Protein AF-A0AAU4RVV6-F1 (afdb_monomer)

Nearest PDB structures (foldseek):
  6tqu-assembly2_B  TM=5.544E-01  e=2.190E+00  Homo sapiens
  8idm-assembly1_B  TM=4.840E-01  e=1.159E+00  Camelus dromedarius
  7rxc-assembly1_N  TM=4.680E-01  e=1.159E+00  Vicugna pacos
  6s0y-assembly1_A  TM=4.063E-01  e=1.511E+00  Lama glama
  7um3-assembly2_H  TM=4.524E-01  e=5.395E+00  Homo sapiens

Secondary structure (DSSP, 8-state):
---GGGSTTTTTEEEEEEEETTEEEEEEEEEEE-SSS-EEEEEEEE-TTSPPEE---EEE-TT-EEEEEEE--TTS---SEEEEEE-

Sequence (87 aa):
MAAPAQAAAQAGVDCDGWVHNNNPDHGIAGCKNNTDRTVTFRAEIVCGWAPDVSGQWVTLAPGQYSESSGVCAIYSSGVGSVGWTIQ

Foldseek 3Di:
DDDCQCVQVPAAKDKDKDADPVALQKIKIKIFRQDQAKKKKWKWWAQPPADIDIFDIDIDHHGDIDMTMDGTDPVTPGTPDIHMDID

Mean predicted aligned error: 7.07 Å

Structure (mmCIF, N/CA/C/O backbone):
data_AF-A0AAU4RVV6-F1
#
_entry.id   AF-A0AAU4RVV6-F1
#
loop_
_atom_site.group_PDB
_atom_site.id
_atom_site.type_symbol
_atom_site.label_atom_id
_atom_site.label_alt_id
_atom_site.label_comp_id
_atom_site.label_asym_id
_atom_site.label_entity_id
_atom_site.label_seq_id
_atom_site.pdbx_PDB_ins_code
_atom_site.Cartn_x
_atom_site.Cartn_y
_atom_site.Cartn_z
_atom_site.occupancy
_atom_site.B_iso_or_equiv
_atom_site.auth_seq_id
_atom_site.auth_comp_id
_atom_site.auth_asym_id
_atom_site.auth_atom_id
_atom_site.pdbx_PDB_model_num
ATOM 1 N N . MET A 1 1 ? -7.807 -17.762 -13.583 1.00 34.72 1 MET A N 1
ATOM 2 C CA . MET A 1 1 ? -7.375 -17.836 -12.170 1.00 34.72 1 MET A CA 1
ATOM 3 C C . MET A 1 1 ? -7.582 -16.444 -11.590 1.00 34.72 1 MET A C 1
ATOM 5 O O . MET A 1 1 ? -7.247 -15.489 -12.276 1.00 34.72 1 MET A O 1
ATOM 9 N N . ALA A 1 2 ? -8.286 -16.329 -10.461 1.00 32.84 2 ALA A N 1
ATOM 10 C CA . ALA A 1 2 ? -8.819 -15.068 -9.934 1.00 32.84 2 ALA A CA 1
ATOM 11 C C . ALA A 1 2 ? -7.711 -14.144 -9.397 1.00 32.84 2 ALA A C 1
ATOM 13 O O . ALA A 1 2 ? -6.799 -14.611 -8.720 1.00 32.84 2 ALA A O 1
ATOM 14 N N . ALA A 1 3 ? -7.799 -12.847 -9.702 1.00 36.94 3 ALA A N 1
ATOM 15 C CA . ALA A 1 3 ? -6.909 -11.825 -9.159 1.00 36.94 3 ALA A CA 1
ATOM 16 C C . ALA A 1 3 ? -7.206 -11.615 -7.657 1.00 36.94 3 ALA A C 1
ATOM 18 O O . ALA A 1 3 ? -8.374 -11.464 -7.298 1.00 36.94 3 ALA A O 1
ATOM 19 N N . PRO A 1 4 ? -6.197 -11.566 -6.767 1.00 41.94 4 PRO A N 1
ATOM 20 C CA . PRO A 1 4 ? -6.410 -11.496 -5.319 1.00 41.94 4 PRO A CA 1
ATOM 21 C C . PRO A 1 4 ? -6.843 -10.107 -4.814 1.00 41.94 4 PRO A C 1
ATOM 23 O O . PRO A 1 4 ? -6.951 -9.907 -3.610 1.00 41.94 4 PRO A O 1
ATOM 26 N N . ALA A 1 5 ? -7.166 -9.154 -5.695 1.00 47.25 5 ALA A N 1
ATOM 27 C CA . ALA A 1 5 ? -7.591 -7.803 -5.306 1.00 47.25 5 ALA A CA 1
ATOM 28 C C . ALA A 1 5 ? -8.882 -7.776 -4.455 1.00 47.25 5 ALA A C 1
ATOM 30 O O . ALA 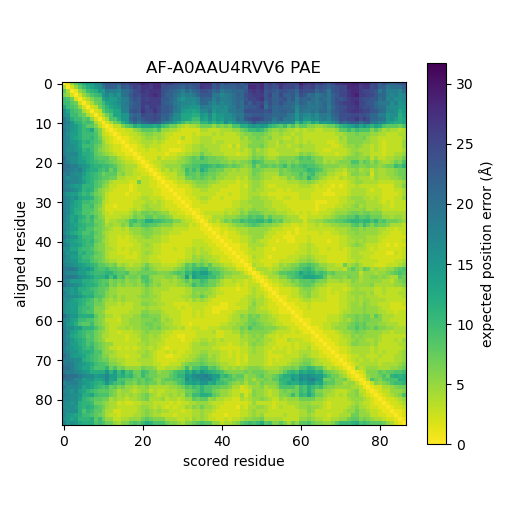A 1 5 ? -9.190 -6.778 -3.814 1.00 47.25 5 ALA A O 1
ATOM 31 N N . GLN A 1 6 ? -9.631 -8.882 -4.408 1.00 45.72 6 GLN A N 1
ATOM 32 C CA . GLN A 1 6 ? -10.856 -9.009 -3.613 1.00 45.72 6 GLN A CA 1
ATOM 33 C C . GLN A 1 6 ? -10.604 -9.479 -2.172 1.00 45.72 6 GLN A C 1
ATOM 35 O O . GLN A 1 6 ? -11.551 -9.593 -1.396 1.00 45.72 6 GLN A O 1
ATOM 40 N N . ALA A 1 7 ? -9.348 -9.738 -1.797 1.00 44.59 7 ALA A N 1
ATOM 41 C CA . ALA A 1 7 ? -9.022 -10.218 -0.466 1.00 44.59 7 ALA A CA 1
ATOM 42 C C . ALA A 1 7 ? -9.046 -9.112 0.618 1.00 44.59 7 ALA A C 1
ATOM 44 O O . ALA A 1 7 ? -9.463 -9.387 1.727 1.00 44.59 7 ALA A O 1
ATOM 45 N N . ALA A 1 8 ? -8.740 -7.829 0.367 1.00 46.59 8 ALA A N 1
ATOM 46 C CA . ALA A 1 8 ? -8.864 -6.856 1.486 1.00 46.59 8 ALA A CA 1
ATOM 47 C C . ALA A 1 8 ? -10.277 -6.436 1.836 1.00 46.59 8 ALA A C 1
ATOM 49 O O . ALA A 1 8 ? -10.518 -6.091 2.985 1.00 46.59 8 ALA A O 1
ATOM 50 N N . ALA A 1 9 ? -11.232 -6.534 0.911 1.00 48.72 9 ALA A N 1
ATOM 51 C CA . ALA A 1 9 ? -12.629 -6.358 1.296 1.00 48.72 9 ALA A CA 1
ATOM 52 C C . ALA A 1 9 ? -13.079 -7.432 2.317 1.00 48.72 9 ALA A C 1
ATOM 54 O O . ALA A 1 9 ? -14.180 -7.348 2.867 1.00 48.72 9 ALA A O 1
ATOM 55 N N . GLN A 1 10 ? -12.243 -8.448 2.587 1.00 53.59 10 GLN A N 1
ATOM 56 C CA . GLN A 1 10 ? -12.442 -9.420 3.651 1.00 53.59 10 GLN A CA 1
ATOM 57 C C . GLN A 1 10 ? -12.354 -8.706 5.008 1.00 53.59 10 GLN A C 1
ATOM 59 O O . GLN A 1 10 ? -11.286 -8.475 5.561 1.00 53.59 10 GLN A O 1
ATOM 64 N N . ALA A 1 11 ? -13.536 -8.415 5.553 1.00 58.25 11 ALA A N 1
ATOM 65 C CA . ALA A 1 11 ? -13.774 -7.964 6.919 1.00 58.25 11 ALA A CA 1
ATOM 66 C C . ALA A 1 11 ? -13.362 -6.516 7.226 1.00 58.25 11 ALA A C 1
ATOM 68 O O . ALA A 1 11 ? -12.621 -6.301 8.166 1.00 58.25 11 ALA A O 1
ATOM 69 N N . GLY A 1 12 ? -13.902 -5.526 6.504 1.00 71.94 12 GLY A N 1
ATOM 70 C CA . GLY A 1 12 ? -13.978 -4.132 6.981 1.00 71.94 12 GLY A CA 1
ATOM 71 C C . GLY A 1 12 ? -12.674 -3.330 6.957 1.00 71.94 12 GLY A C 1
ATOM 72 O O . GLY A 1 12 ? -12.580 -2.305 7.629 1.00 71.94 12 GLY A O 1
ATOM 73 N N . VAL A 1 13 ? -11.676 -3.776 6.197 1.00 82.81 13 VAL A N 1
ATOM 74 C CA . VAL A 1 13 ? -10.496 -2.970 5.876 1.00 82.81 13 VAL A CA 1
ATOM 75 C C . VAL A 1 13 ? -10.622 -2.497 4.433 1.00 82.81 13 VAL A C 1
ATOM 77 O O . VAL A 1 13 ? -10.676 -3.300 3.508 1.00 82.81 13 VAL A O 1
ATOM 80 N N . ASP A 1 14 ? -10.697 -1.189 4.233 1.00 87.62 14 ASP A N 1
ATOM 81 C CA . ASP A 1 14 ? -10.767 -0.600 2.899 1.00 87.62 14 ASP A CA 1
ATOM 82 C C . ASP A 1 14 ? -9.347 -0.368 2.399 1.00 87.62 14 ASP A C 1
ATOM 84 O O . ASP A 1 14 ? -8.640 0.472 2.947 1.00 87.62 14 ASP A O 1
ATOM 88 N N . CYS A 1 15 ? -8.921 -1.131 1.396 1.00 86.38 15 CYS A N 1
ATOM 89 C CA . CYS A 1 15 ? -7.599 -0.989 0.798 1.00 86.38 15 CYS A CA 1
ATOM 90 C C . CYS A 1 15 ? -7.684 -0.558 -0.658 1.00 86.38 15 CYS A C 1
ATOM 92 O O . CYS A 1 15 ? -8.513 -1.057 -1.424 1.00 86.38 15 CYS A O 1
ATOM 94 N N . ASP A 1 16 ? -6.768 0.315 -1.038 1.00 89.00 16 ASP A N 1
ATOM 95 C CA . ASP A 1 16 ? -6.576 0.798 -2.386 1.00 89.00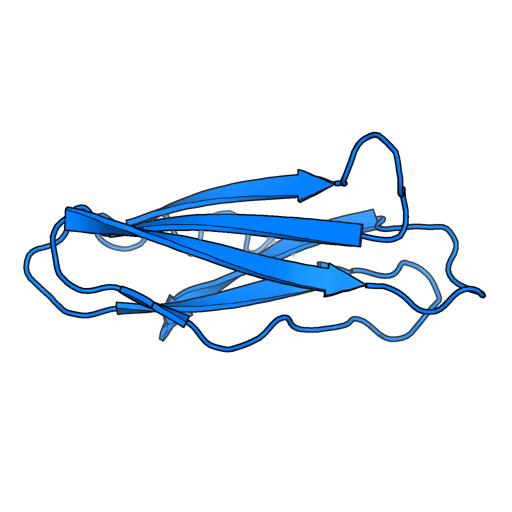 16 ASP A CA 1
ATOM 96 C C . ASP A 1 16 ? -5.092 0.760 -2.760 1.00 89.00 16 ASP A C 1
ATOM 98 O O . ASP A 1 16 ? -4.201 0.957 -1.941 1.00 89.00 16 ASP A O 1
ATOM 102 N N . GLY A 1 17 ? -4.821 0.422 -4.017 1.00 87.94 17 GLY A N 1
ATOM 103 C CA . GLY A 1 17 ? -3.474 0.255 -4.543 1.00 87.94 17 GLY A CA 1
ATOM 104 C C . GLY A 1 17 ? -3.309 1.118 -5.775 1.00 87.94 17 GLY A C 1
ATOM 105 O O . GLY A 1 17 ? -4.126 1.054 -6.695 1.00 87.94 17 GLY A O 1
ATOM 106 N N . TRP A 1 18 ? -2.254 1.921 -5.806 1.00 88.69 18 TRP A N 1
ATOM 107 C CA . TRP A 1 18 ? -1.957 2.813 -6.914 1.00 88.69 18 TRP A CA 1
ATOM 108 C C . TRP A 1 18 ? -0.457 2.885 -7.186 1.00 88.69 18 TRP A C 1
ATOM 110 O O . TRP A 1 18 ? 0.389 2.619 -6.333 1.00 88.69 18 TRP A O 1
ATOM 120 N N . VAL A 1 19 ? -0.120 3.247 -8.420 1.00 88.31 19 VAL A N 1
ATOM 121 C CA . VAL A 1 19 ? 1.261 3.497 -8.835 1.00 88.31 19 VAL A CA 1
ATOM 122 C C . VAL A 1 19 ? 1.562 4.978 -8.652 1.00 88.31 19 VAL A C 1
ATOM 124 O O . VAL A 1 19 ? 0.727 5.838 -8.938 1.00 88.31 19 VAL A O 1
ATOM 127 N N . HIS A 1 20 ? 2.757 5.293 -8.165 1.00 85.94 20 HIS A N 1
ATOM 128 C CA . HIS A 1 20 ? 3.186 6.666 -7.975 1.00 85.94 20 HIS A CA 1
ATOM 129 C C . HIS A 1 20 ? 3.266 7.384 -9.328 1.00 85.94 20 HIS A C 1
ATOM 131 O O . HIS A 1 20 ? 4.028 6.997 -10.212 1.00 85.94 20 HIS A O 1
ATOM 137 N N . ASN A 1 21 ? 2.524 8.482 -9.481 1.00 81.12 21 ASN A N 1
ATOM 138 C CA . ASN A 1 21 ? 2.409 9.184 -10.763 1.00 81.12 21 ASN A CA 1
ATOM 139 C C . ASN A 1 21 ? 3.760 9.665 -11.330 1.00 81.12 21 ASN A C 1
ATOM 141 O O . ASN A 1 21 ? 3.943 9.717 -12.540 1.00 81.12 21 ASN A O 1
ATOM 145 N N . ASN A 1 22 ? 4.713 10.017 -10.461 1.00 83.31 22 ASN A N 1
ATOM 146 C CA . ASN A 1 22 ? 6.042 10.474 -10.880 1.00 83.31 22 ASN A CA 1
ATOM 147 C C . ASN A 1 22 ? 7.069 9.334 -11.019 1.00 83.31 22 ASN A C 1
ATOM 149 O O . ASN A 1 22 ? 8.134 9.533 -11.594 1.00 83.31 22 ASN A O 1
ATOM 153 N N . ASN A 1 23 ? 6.773 8.155 -10.463 1.00 82.62 23 ASN A N 1
ATOM 154 C CA . ASN A 1 23 ? 7.693 7.022 -10.411 1.00 82.62 23 ASN A CA 1
ATOM 155 C C . ASN A 1 23 ? 6.919 5.750 -10.766 1.00 82.62 23 ASN A C 1
ATOM 157 O O . ASN A 1 23 ? 6.349 5.131 -9.867 1.00 82.62 23 ASN A O 1
ATOM 161 N N . PRO A 1 24 ? 6.910 5.340 -12.046 1.00 82.19 24 PRO A N 1
ATOM 162 C CA . PRO A 1 24 ? 6.165 4.160 -12.475 1.00 82.19 24 PRO A CA 1
ATOM 163 C C . PRO A 1 24 ? 6.664 2.871 -11.809 1.00 82.19 24 PRO A C 1
ATOM 165 O O . PRO A 1 24 ? 5.951 1.879 -11.818 1.00 82.19 24 PRO A O 1
ATOM 168 N N . ASP A 1 25 ? 7.855 2.884 -11.206 1.00 86.56 25 ASP A N 1
ATOM 169 C CA . ASP A 1 25 ? 8.436 1.773 -10.445 1.00 86.56 25 ASP A CA 1
ATOM 170 C C . ASP A 1 25 ? 7.991 1.722 -8.977 1.00 86.56 25 ASP A C 1
ATOM 172 O O . ASP A 1 25 ? 8.320 0.775 -8.270 1.00 86.56 25 ASP A O 1
ATOM 176 N N . HIS A 1 26 ? 7.269 2.728 -8.484 1.00 88.56 26 HIS A N 1
ATOM 177 C CA . HIS A 1 26 ? 6.872 2.817 -7.083 1.00 88.56 26 HIS A CA 1
ATOM 178 C C . HIS A 1 26 ? 5.385 2.489 -6.941 1.00 88.56 26 HIS A C 1
ATOM 180 O O . HIS A 1 26 ? 4.523 3.248 -7.381 1.00 88.56 26 HIS A O 1
ATOM 186 N N . GLY A 1 27 ? 5.090 1.347 -6.324 1.00 90.31 27 GLY A N 1
ATOM 187 C CA . GLY A 1 27 ? 3.735 0.936 -5.975 1.00 90.31 27 GLY A CA 1
ATOM 188 C C . GLY A 1 27 ? 3.410 1.301 -4.531 1.00 90.31 27 GLY A C 1
ATOM 189 O O . GLY A 1 27 ? 4.256 1.161 -3.645 1.00 90.31 27 GLY A O 1
ATOM 190 N N . ILE A 1 28 ? 2.191 1.771 -4.290 1.00 88.81 28 ILE A N 1
ATOM 191 C CA . ILE A 1 28 ? 1.706 2.163 -2.968 1.00 88.81 28 ILE A CA 1
ATOM 192 C C . ILE A 1 28 ? 0.360 1.483 -2.738 1.00 88.81 28 ILE A C 1
ATOM 194 O O . ILE A 1 28 ? -0.516 1.539 -3.597 1.00 88.81 28 ILE A O 1
ATOM 198 N N . ALA A 1 29 ? 0.208 0.828 -1.592 1.00 91.31 29 ALA A N 1
ATOM 199 C CA . ALA A 1 29 ? -1.062 0.319 -1.105 1.00 91.31 29 ALA A CA 1
ATOM 200 C C . ALA A 1 29 ? -1.438 1.059 0.182 1.00 91.31 29 ALA A C 1
ATOM 202 O O . ALA A 1 29 ? -0.739 0.960 1.194 1.00 91.31 29 ALA A O 1
ATOM 203 N N . GLY A 1 30 ? -2.5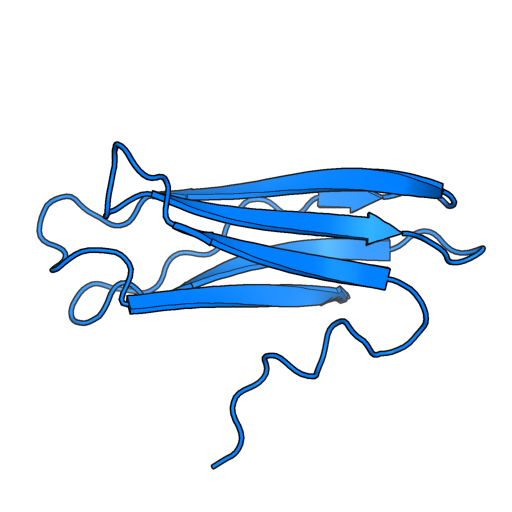36 1.798 0.139 1.00 91.06 30 GLY A N 1
ATOM 204 C CA . GLY A 1 30 ? -3.183 2.393 1.297 1.00 91.06 30 GLY A CA 1
ATOM 205 C C . GLY A 1 30 ? -4.232 1.441 1.837 1.00 91.06 30 GLY A C 1
ATOM 206 O O . GLY A 1 30 ? -4.979 0.836 1.078 1.00 91.06 30 GLY A O 1
ATOM 207 N N . CYS A 1 31 ? -4.286 1.280 3.153 1.00 90.62 31 CYS A N 1
ATOM 208 C CA . CYS A 1 31 ? -5.353 0.534 3.801 1.00 90.62 31 CYS A CA 1
ATOM 209 C C . CYS A 1 31 ? -5.907 1.333 4.972 1.00 90.62 31 CYS A C 1
ATOM 211 O O . CYS A 1 31 ? -5.171 1.928 5.759 1.00 90.62 31 CYS A O 1
ATOM 213 N N . LYS A 1 32 ? -7.226 1.305 5.121 1.00 90.19 32 LYS A N 1
ATOM 214 C CA . LYS A 1 32 ? -7.958 1.856 6.251 1.00 90.19 32 LYS A CA 1
ATOM 215 C C . LYS A 1 32 ? -8.618 0.735 7.021 1.00 90.19 32 LYS A C 1
ATOM 217 O O . LYS A 1 32 ? -9.489 0.045 6.504 1.00 90.19 32 LYS A O 1
ATOM 222 N N . ASN A 1 33 ? -8.254 0.591 8.284 1.00 90.12 33 ASN A N 1
ATOM 223 C CA . ASN A 1 33 ? -8.891 -0.371 9.157 1.00 90.12 33 ASN A CA 1
ATOM 224 C C . ASN A 1 33 ? -10.191 0.215 9.724 1.00 90.12 33 ASN A C 1
ATOM 226 O O . ASN A 1 33 ? -10.154 0.976 10.685 1.00 90.12 33 ASN A O 1
ATOM 230 N N . ASN A 1 34 ? -11.339 -0.140 9.146 1.00 87.75 34 ASN A N 1
ATOM 231 C CA . ASN A 1 34 ? -12.661 0.238 9.660 1.00 87.75 34 ASN A CA 1
ATOM 232 C C . ASN A 1 34 ? -13.266 -0.851 10.567 1.00 87.75 34 ASN A C 1
ATOM 234 O O . ASN A 1 34 ? -14.474 -0.876 10.790 1.00 87.75 34 ASN A O 1
ATOM 238 N N .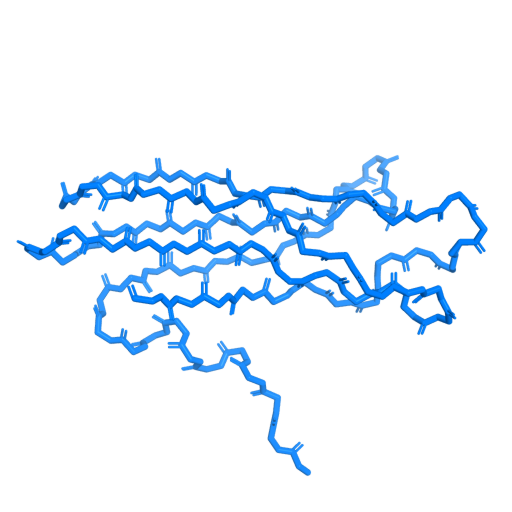 THR A 1 35 ? -12.432 -1.748 11.098 1.00 82.50 35 THR A N 1
ATOM 239 C CA . THR A 1 35 ? -12.836 -2.818 12.017 1.00 82.50 35 THR A CA 1
ATOM 240 C C . THR A 1 35 ? -12.514 -2.477 13.464 1.00 82.50 35 THR A C 1
ATOM 242 O O . THR A 1 35 ? -11.699 -1.601 13.738 1.00 82.50 35 THR A O 1
ATOM 245 N N . ASP A 1 36 ? -13.075 -3.249 14.394 1.00 87.25 36 ASP A N 1
ATOM 246 C CA . ASP A 1 36 ? -12.785 -3.171 15.831 1.00 87.25 36 ASP A CA 1
ATOM 247 C C . ASP A 1 36 ? -11.561 -4.001 16.269 1.00 87.25 36 ASP A C 1
ATOM 249 O O . ASP A 1 36 ? -11.298 -4.150 17.463 1.00 87.25 36 ASP A O 1
ATOM 253 N N . ARG A 1 37 ? -10.797 -4.568 15.324 1.00 84.75 37 ARG A N 1
ATOM 254 C CA . ARG A 1 37 ? -9.606 -5.390 15.599 1.00 84.75 37 ARG A CA 1
ATOM 255 C C . ARG A 1 37 ? -8.359 -4.785 14.978 1.00 84.75 37 ARG A C 1
ATOM 257 O O . ARG A 1 37 ? -8.420 -4.112 13.960 1.00 84.75 37 ARG A O 1
ATOM 264 N N . THR A 1 38 ? -7.203 -5.061 15.568 1.00 88.19 38 THR A N 1
ATOM 265 C CA . THR A 1 38 ? -5.918 -4.736 14.944 1.00 88.19 38 THR A CA 1
ATOM 266 C C . THR A 1 38 ? -5.699 -5.636 13.730 1.00 88.19 38 THR A C 1
ATOM 268 O O . THR A 1 38 ? -5.911 -6.848 13.814 1.00 88.19 38 THR A O 1
ATOM 271 N N . VAL A 1 39 ? -5.284 -5.041 12.614 1.00 87.44 39 VAL A N 1
ATOM 272 C CA . VAL A 1 39 ? -5.030 -5.739 11.350 1.00 87.44 39 VAL A CA 1
ATOM 273 C C . VAL A 1 39 ? -3.635 -5.396 10.861 1.00 87.44 39 VAL A C 1
ATOM 275 O O . VAL A 1 39 ? -3.200 -4.252 10.989 1.00 87.44 39 VAL A O 1
ATOM 278 N N . THR A 1 40 ? -2.932 -6.370 10.295 1.00 89.56 40 THR A N 1
ATOM 279 C CA . THR A 1 40 ? -1.610 -6.151 9.714 1.00 89.56 40 THR A CA 1
ATOM 280 C C . THR A 1 40 ? -1.681 -6.406 8.215 1.00 89.56 40 THR A C 1
ATOM 282 O O . THR A 1 40 ? -2.181 -7.437 7.778 1.00 89.56 40 THR A O 1
ATOM 285 N N . PHE A 1 41 ? -1.202 -5.459 7.414 1.00 89.88 41 PHE A N 1
ATOM 286 C CA . PHE A 1 41 ? -1.192 -5.566 5.956 1.00 89.88 41 PHE A CA 1
ATOM 287 C C . PHE A 1 41 ? 0.168 -5.188 5.381 1.00 89.88 41 PHE A C 1
ATOM 289 O O . PHE A 1 41 ? 0.986 -4.553 6.046 1.00 89.88 41 PHE A O 1
ATOM 296 N N . ARG A 1 42 ? 0.407 -5.560 4.128 1.00 90.56 42 ARG A N 1
ATOM 297 C CA . ARG A 1 42 ? 1.542 -5.079 3.337 1.00 90.56 42 ARG A CA 1
ATOM 298 C C . ARG A 1 42 ? 1.154 -4.919 1.875 1.00 90.56 42 ARG A C 1
ATOM 300 O O . ARG A 1 42 ? 0.267 -5.628 1.401 1.00 90.56 42 ARG A O 1
ATOM 307 N N . ALA A 1 43 ? 1.855 -4.045 1.162 1.00 90.81 43 ALA A N 1
ATOM 308 C CA . ALA A 1 43 ? 1.744 -3.941 -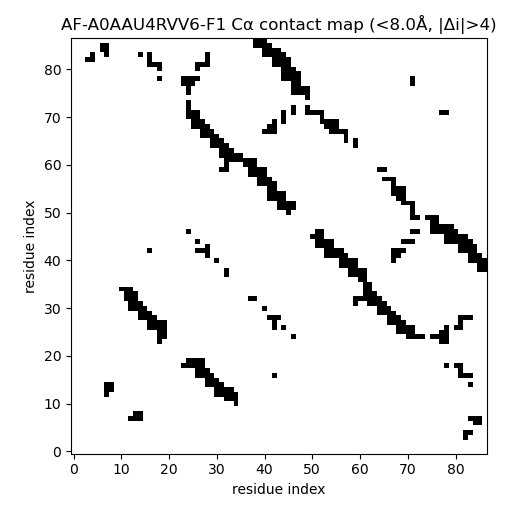0.288 1.00 90.81 43 ALA A CA 1
ATOM 309 C C . ALA A 1 43 ? 2.410 -5.140 -0.978 1.00 90.81 43 ALA A C 1
ATOM 311 O O . ALA A 1 43 ? 3.468 -5.597 -0.549 1.00 90.81 43 ALA A O 1
ATOM 312 N N . GLU A 1 44 ? 1.816 -5.612 -2.067 1.00 89.38 44 GLU A N 1
ATOM 313 C CA . GLU A 1 44 ? 2.378 -6.613 -2.978 1.00 89.38 44 GLU A CA 1
ATOM 314 C C . GLU A 1 44 ? 2.463 -5.974 -4.359 1.00 89.38 44 GLU A C 1
ATOM 316 O O . GLU A 1 44 ? 1.445 -5.626 -4.955 1.00 89.38 44 GLU A O 1
ATOM 321 N N . ILE A 1 45 ? 3.668 -5.762 -4.863 1.00 89.50 45 ILE A N 1
ATOM 322 C CA . ILE A 1 45 ? 3.891 -4.943 -6.049 1.00 89.50 45 ILE A CA 1
ATOM 323 C C . ILE A 1 45 ? 4.490 -5.831 -7.122 1.00 89.50 45 ILE A C 1
ATOM 325 O O . ILE A 1 45 ? 5.589 -6.367 -6.973 1.00 89.50 45 ILE A O 1
ATOM 329 N N . VAL A 1 46 ? 3.740 -5.971 -8.211 1.00 89.00 46 VAL A N 1
ATOM 330 C CA . VAL A 1 46 ? 4.116 -6.815 -9.338 1.00 89.00 46 VAL A CA 1
ATOM 331 C C . VAL A 1 46 ? 5.011 -6.017 -10.270 1.00 89.00 46 VAL A C 1
ATOM 333 O O . VAL A 1 46 ? 4.560 -5.055 -10.897 1.00 89.00 46 VAL A O 1
ATOM 336 N N . CYS A 1 47 ? 6.271 -6.428 -10.388 1.00 87.62 47 CYS A N 1
ATOM 337 C CA . CYS A 1 47 ? 7.295 -5.715 -11.158 1.00 87.62 47 CYS A CA 1
ATOM 338 C C . CYS A 1 47 ? 7.458 -6.271 -12.584 1.00 87.62 47 CYS A C 1
ATOM 340 O O . CYS A 1 47 ? 8.528 -6.199 -13.189 1.00 87.62 47 CYS A O 1
ATOM 342 N N . GLY A 1 48 ? 6.384 -6.836 -13.143 1.00 80.00 48 GLY A N 1
ATOM 343 C CA . GLY A 1 48 ? 6.343 -7.347 -14.511 1.00 80.00 48 GLY A CA 1
ATOM 344 C C . GLY A 1 48 ? 7.345 -8.478 -14.740 1.00 80.00 48 GLY A C 1
ATOM 345 O O . GLY A 1 48 ? 7.067 -9.629 -14.420 1.00 80.00 48 GLY A O 1
ATOM 346 N N . TRP A 1 49 ? 8.490 -8.150 -15.345 1.00 78.50 49 TRP A N 1
ATOM 347 C CA . TRP A 1 49 ? 9.574 -9.104 -15.608 1.00 78.50 49 TRP A CA 1
ATOM 348 C C . TRP A 1 49 ? 10.617 -9.177 -14.486 1.00 78.50 49 TRP A C 1
ATOM 350 O O . TRP A 1 49 ? 11.380 -10.141 -14.413 1.00 78.50 49 TRP A O 1
ATOM 360 N N . ALA A 1 50 ? 10.678 -8.150 -13.639 1.00 82.81 50 ALA A N 1
ATOM 361 C CA . ALA A 1 50 ? 11.531 -8.116 -12.465 1.00 82.81 50 ALA A CA 1
ATOM 362 C C . ALA A 1 50 ? 10.871 -8.888 -11.306 1.00 82.81 50 ALA A C 1
ATOM 364 O O . ALA A 1 50 ? 9.652 -9.064 -11.308 1.00 82.81 50 ALA A O 1
ATOM 365 N N . PRO A 1 51 ? 11.654 -9.351 -10.312 1.00 81.62 51 PRO A N 1
ATOM 366 C CA . PRO A 1 51 ? 11.092 -9.994 -9.131 1.00 81.62 51 PRO A CA 1
ATOM 367 C C . PRO A 1 51 ? 10.107 -9.059 -8.425 1.00 81.62 51 PRO A C 1
ATOM 369 O O . PRO A 1 51 ? 10.416 -7.887 -8.195 1.00 81.62 51 PRO A O 1
ATOM 372 N N . ASP A 1 52 ? 8.939 -9.599 -8.084 1.00 85.38 52 ASP A N 1
ATOM 373 C CA . ASP A 1 52 ? 7.910 -8.887 -7.334 1.00 85.38 52 ASP A CA 1
ATOM 374 C C . ASP A 1 52 ? 8.456 -8.443 -5.977 1.00 85.38 52 ASP A C 1
ATOM 376 O O . ASP A 1 52 ? 9.231 -9.154 -5.326 1.00 85.38 52 ASP A O 1
ATOM 380 N N . V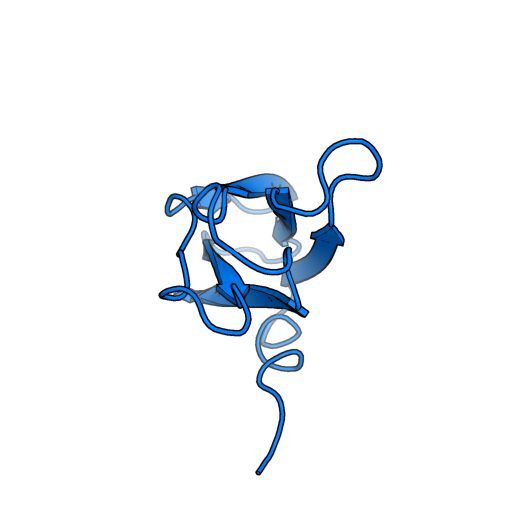AL A 1 53 ? 8.048 -7.255 -5.545 1.00 87.81 53 VAL A N 1
ATOM 381 C CA . VAL A 1 53 ? 8.486 -6.686 -4.273 1.00 87.81 53 VAL A CA 1
ATOM 382 C C . VAL A 1 53 ? 7.296 -6.540 -3.346 1.00 87.81 53 VAL A C 1
ATOM 384 O O . VAL A 1 53 ? 6.235 -6.054 -3.726 1.00 87.81 53 VAL A O 1
ATOM 387 N N . SER A 1 54 ? 7.481 -6.939 -2.096 1.00 89.12 54 SER A N 1
ATOM 388 C CA . SER A 1 54 ? 6.503 -6.691 -1.047 1.00 89.12 54 SER A CA 1
ATOM 389 C C . SER A 1 54 ? 6.939 -5.487 -0.218 1.00 89.12 54 SER A C 1
ATOM 391 O O . SER A 1 54 ? 8.108 -5.388 0.166 1.00 89.12 54 SER A O 1
ATOM 393 N N . GLY A 1 55 ? 6.000 -4.598 0.089 1.00 88.31 55 GLY A N 1
ATOM 394 C CA . GLY A 1 55 ? 6.209 -3.494 1.016 1.00 88.31 55 GLY A CA 1
ATOM 395 C C . GLY A 1 55 ? 6.444 -3.968 2.453 1.00 88.31 55 GLY A C 1
ATOM 396 O O . GLY A 1 55 ? 6.437 -5.162 2.772 1.00 88.31 55 GLY A O 1
ATOM 397 N N . GLN A 1 56 ? 6.647 -3.006 3.348 1.00 90.50 56 GLN A N 1
ATOM 398 C CA . GLN A 1 56 ? 6.757 -3.275 4.782 1.00 90.50 56 GLN A CA 1
ATOM 399 C C . GLN A 1 56 ? 5.412 -3.773 5.332 1.00 90.50 56 GLN A C 1
ATOM 401 O O . GLN A 1 56 ? 4.349 -3.333 4.885 1.00 90.50 56 GLN A O 1
ATOM 406 N N . TRP A 1 57 ? 5.456 -4.653 6.333 1.00 90.44 57 TRP A N 1
ATOM 407 C CA . TRP A 1 57 ? 4.272 -4.973 7.124 1.00 90.44 57 TRP A CA 1
ATOM 408 C C . TRP A 1 57 ? 3.913 -3.790 8.014 1.00 90.44 57 TRP A C 1
ATOM 410 O O . TRP A 1 57 ? 4.742 -3.295 8.777 1.00 90.44 57 TRP A O 1
ATOM 420 N N . VAL A 1 58 ? 2.663 -3.365 7.924 1.00 90.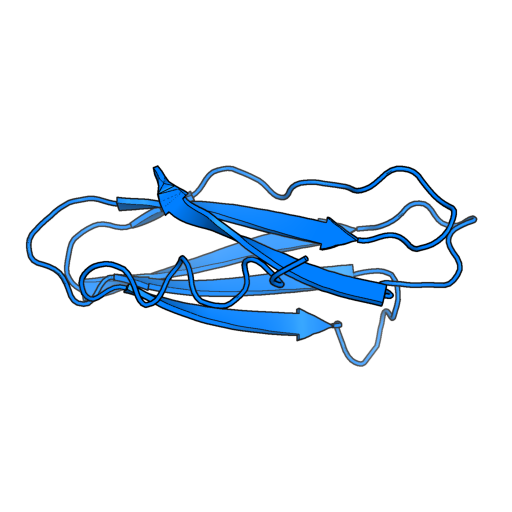81 58 VAL A N 1
ATOM 421 C CA . VAL A 1 58 ? 2.119 -2.228 8.646 1.00 90.81 58 VAL A CA 1
ATOM 422 C C . VAL A 1 58 ? 0.926 -2.700 9.456 1.00 90.81 58 VAL A C 1
ATOM 424 O O . VAL A 1 58 ? 0.025 -3.362 8.947 1.00 90.81 58 VAL A O 1
ATOM 427 N N . THR A 1 59 ? 0.927 -2.360 10.738 1.00 91.44 59 THR A N 1
ATOM 428 C CA . THR A 1 59 ? -0.143 -2.722 11.665 1.00 91.44 59 THR A CA 1
ATOM 429 C C . THR A 1 59 ? -1.056 -1.524 11.879 1.00 91.44 59 THR A C 1
ATOM 431 O O . THR A 1 59 ? -0.605 -0.479 12.341 1.00 91.44 59 THR A O 1
ATOM 434 N N . LEU A 1 60 ? -2.345 -1.684 11.587 1.00 89.62 60 LEU A N 1
ATOM 435 C CA . LEU A 1 60 ? -3.371 -0.678 11.834 1.00 89.62 60 LEU A CA 1
ATOM 436 C C . LEU A 1 60 ? -4.207 -1.068 13.035 1.00 89.62 60 LEU A C 1
ATOM 438 O O . LEU A 1 60 ? -4.825 -2.135 13.071 1.00 89.62 60 LEU A O 1
ATOM 442 N N . ALA A 1 61 ? -4.296 -0.147 13.983 1.00 89.69 61 ALA A N 1
ATOM 443 C CA . ALA A 1 61 ? -5.314 -0.209 15.015 1.00 89.69 61 ALA A CA 1
ATOM 444 C C . ALA A 1 61 ? -6.711 0.112 14.428 1.00 89.69 61 ALA A C 1
ATOM 446 O O . ALA A 1 61 ? -6.803 0.669 13.329 1.00 89.69 61 ALA A O 1
ATOM 447 N N . PRO A 1 62 ? -7.795 -0.216 15.146 1.00 89.06 62 PRO A N 1
ATOM 448 C CA . PRO A 1 62 ? -9.160 0.158 14.776 1.00 89.06 62 PRO A CA 1
ATOM 449 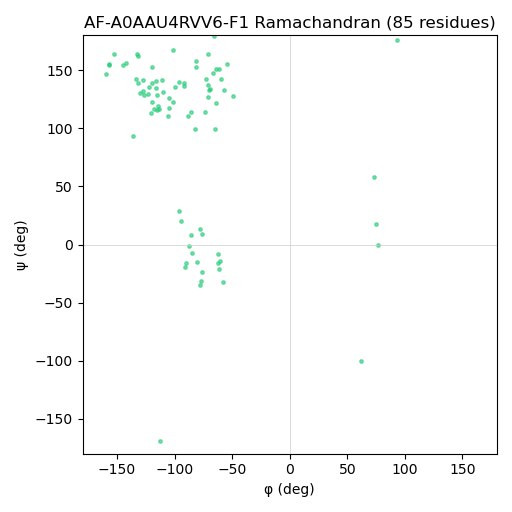C C . PRO A 1 62 ? -9.290 1.647 14.431 1.00 89.06 62 PRO A C 1
ATOM 451 O O . PRO A 1 62 ? -8.867 2.507 15.204 1.00 89.06 62 PRO A O 1
ATOM 454 N N . GLY A 1 63 ? -9.852 1.960 13.264 1.00 89.69 63 GLY A N 1
ATOM 455 C CA . GLY A 1 63 ? -10.033 3.326 12.764 1.00 89.69 63 GLY A CA 1
ATOM 456 C C . GLY A 1 63 ? -8.771 3.999 12.211 1.00 89.69 63 GLY A C 1
ATOM 457 O O . GLY A 1 63 ? -8.852 5.146 11.769 1.00 89.69 63 GLY A O 1
ATOM 458 N N . GLN A 1 64 ? -7.615 3.329 12.224 1.00 91.81 64 GLN A N 1
ATOM 459 C CA . GLN A 1 64 ? -6.379 3.872 11.660 1.00 91.81 64 GLN A CA 1
ATOM 460 C C . GLN A 1 64 ? -6.319 3.679 10.145 1.00 91.81 64 GLN A C 1
ATOM 462 O O . GLN A 1 64 ? -6.866 2.727 9.588 1.00 91.81 64 GLN A O 1
ATOM 467 N N . TYR A 1 65 ? -5.593 4.581 9.496 1.00 91.50 65 TYR A N 1
ATOM 468 C CA . TYR A 1 65 ? -5.193 4.479 8.100 1.00 91.50 65 TYR A CA 1
ATOM 469 C C . TYR A 1 65 ? -3.674 4.471 8.032 1.00 91.50 65 TYR A C 1
ATOM 471 O O . TYR A 1 65 ? -3.010 5.211 8.760 1.00 91.50 65 TYR A O 1
ATOM 479 N N . SER A 1 66 ? -3.123 3.623 7.176 1.00 92.31 66 SER A N 1
ATOM 480 C CA . SER A 1 66 ? -1.693 3.596 6.936 1.00 92.31 66 SER A CA 1
ATOM 481 C C . SER A 1 66 ? -1.396 3.082 5.540 1.00 92.31 66 SER A C 1
ATOM 483 O O . SER A 1 66 ? -2.252 2.494 4.881 1.00 92.31 66 SER A O 1
ATOM 485 N N . GLU A 1 67 ? -0.171 3.318 5.092 1.00 91.56 67 GLU A N 1
ATOM 486 C CA . GLU A 1 67 ? 0.250 3.079 3.719 1.00 91.56 67 GLU A CA 1
ATOM 487 C C . GLU A 1 67 ? 1.510 2.223 3.729 1.00 91.56 67 GLU A C 1
ATOM 489 O O . GLU A 1 67 ? 2.464 2.485 4.462 1.00 91.56 67 GLU A O 1
ATOM 494 N N . SER A 1 68 ? 1.499 1.178 2.912 1.00 91.12 68 SER A N 1
ATOM 495 C CA . SER A 1 68 ? 2.657 0.342 2.638 1.00 91.12 68 SER A CA 1
ATOM 496 C C . SER A 1 68 ? 3.078 0.602 1.200 1.00 91.12 68 SER A C 1
ATOM 498 O O . SER A 1 68 ? 2.250 0.600 0.293 1.00 91.12 68 SER A O 1
ATOM 500 N N . SER A 1 69 ? 4.361 0.847 0.971 1.00 90.69 69 SER A N 1
ATOM 501 C CA . SER A 1 69 ? 4.882 1.076 -0.371 1.00 90.69 69 SER A CA 1
ATOM 502 C C . SER A 1 69 ? 6.130 0.252 -0.639 1.00 90.69 69 SER A C 1
ATOM 504 O O . SER A 1 69 ? 6.775 -0.270 0.277 1.00 90.69 69 SER A O 1
ATOM 506 N N . GLY A 1 70 ? 6.456 0.109 -1.917 1.00 89.25 70 GLY A N 1
ATOM 507 C CA . GLY A 1 70 ? 7.638 -0.603 -2.373 1.00 89.25 70 GLY A CA 1
ATOM 508 C C . GLY A 1 70 ? 8.053 -0.154 -3.765 1.00 89.25 70 GLY A C 1
ATOM 509 O O . GLY A 1 70 ? 7.258 0.363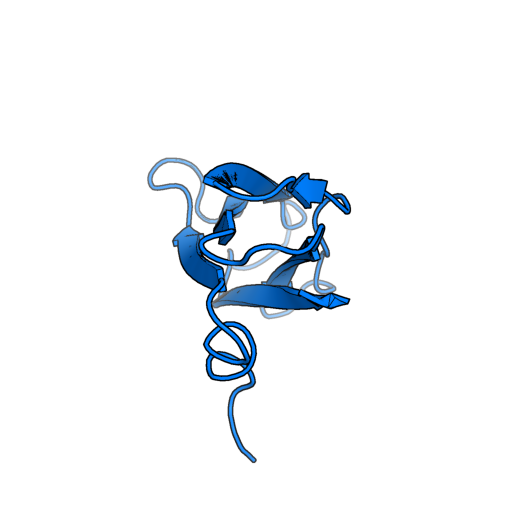 -4.549 1.00 89.25 70 GLY A O 1
ATOM 510 N N . VAL A 1 71 ? 9.336 -0.319 -4.059 1.00 88.56 71 VAL A N 1
ATOM 511 C CA . VAL A 1 71 ? 9.935 0.164 -5.302 1.00 88.56 71 VAL A CA 1
ATOM 512 C C . VAL A 1 71 ? 10.498 -1.023 -6.062 1.00 88.56 71 VAL A C 1
ATOM 514 O O . VAL A 1 71 ? 11.331 -1.767 -5.542 1.00 88.56 71 VAL A O 1
ATOM 517 N N . CYS A 1 72 ? 10.022 -1.196 -7.289 1.00 86.69 72 CYS A N 1
ATOM 518 C CA . CYS A 1 72 ? 10.559 -2.149 -8.239 1.00 86.69 72 CYS A CA 1
ATOM 519 C C . CYS A 1 72 ? 12.000 -1.786 -8.602 1.00 86.69 72 CYS A C 1
ATOM 521 O O . CYS A 1 72 ? 12.407 -0.624 -8.590 1.00 86.69 72 CYS A O 1
ATOM 523 N N . ALA A 1 73 ? 12.795 -2.796 -8.943 1.00 81.94 73 ALA A N 1
ATOM 524 C CA . ALA A 1 73 ? 14.164 -2.564 -9.371 1.00 81.94 73 ALA A CA 1
ATOM 525 C C . ALA A 1 73 ? 14.216 -1.708 -10.650 1.00 81.94 73 ALA A C 1
ATOM 527 O O . ALA A 1 73 ? 13.327 -1.797 -11.488 1.00 81.94 73 ALA A O 1
ATOM 528 N N . ILE A 1 74 ? 15.296 -0.942 -10.839 1.00 74.38 74 ILE A N 1
ATOM 529 C CA . ILE A 1 74 ? 15.431 0.021 -11.952 1.00 74.38 74 ILE A CA 1
ATOM 530 C C . ILE A 1 74 ? 15.387 -0.621 -13.346 1.00 74.38 74 ILE A C 1
ATOM 532 O O . ILE A 1 74 ? 15.164 0.057 -14.340 1.00 74.38 74 ILE A O 1
ATOM 536 N N . TYR A 1 75 ? 15.664 -1.924 -13.426 1.00 75.19 75 TYR A N 1
ATOM 537 C CA . TYR A 1 75 ? 15.574 -2.675 -14.670 1.00 75.19 75 TYR A CA 1
ATOM 538 C C . TYR A 1 75 ? 14.131 -3.088 -14.987 1.00 75.19 75 TYR A C 1
ATOM 540 O O . TYR A 1 75 ? 13.846 -3.430 -16.124 1.00 75.19 75 TYR A O 1
ATOM 548 N N . SER A 1 76 ? 13.207 -3.026 -14.027 1.00 78.94 76 SER A N 1
ATOM 549 C CA . SER A 1 76 ? 11.797 -3.348 -14.237 1.00 78.94 76 SER A CA 1
ATOM 550 C C . SER A 1 76 ? 11.174 -2.536 -15.378 1.00 78.94 76 SER A C 1
ATOM 552 O O . SER A 1 76 ? 11.595 -1.428 -15.697 1.00 78.94 76 SER A O 1
ATOM 554 N N . SER A 1 77 ? 10.117 -3.072 -15.983 1.00 78.50 77 SER A N 1
ATOM 555 C CA . SER A 1 77 ? 9.269 -2.348 -16.941 1.00 78.50 77 SER A CA 1
ATOM 556 C C . SER A 1 77 ? 8.282 -1.382 -16.261 1.00 78.50 77 SER A C 1
ATOM 558 O O . SER A 1 77 ? 7.333 -0.933 -16.901 1.00 78.50 77 SER A O 1
ATOM 560 N N . GLY A 1 78 ? 8.472 -1.099 -14.970 1.00 78.88 78 GLY A N 1
ATOM 561 C CA . GLY A 1 78 ? 7.507 -0.431 -14.102 1.00 78.88 78 GLY A CA 1
ATOM 562 C C . GLY A 1 78 ? 6.611 -1.400 -13.327 1.00 78.88 78 GLY A C 1
ATOM 563 O O . GLY A 1 78 ? 6.674 -2.623 -13.483 1.00 78.88 78 GLY A O 1
ATOM 564 N N . VAL A 1 79 ? 5.777 -0.835 -12.460 1.00 84.06 79 VAL A N 1
ATOM 565 C CA . VAL A 1 79 ? 4.778 -1.550 -11.666 1.00 84.06 79 VAL A CA 1
ATOM 566 C C . VAL A 1 79 ? 3.627 -1.962 -12.577 1.00 84.06 79 VAL A C 1
ATOM 568 O O . VAL A 1 79 ? 2.888 -1.123 -13.088 1.00 84.06 79 VAL A O 1
ATOM 571 N N . GLY A 1 80 ? 3.462 -3.268 -12.774 1.00 80.88 80 GLY A N 1
ATOM 572 C CA . GLY A 1 80 ? 2.366 -3.822 -13.565 1.00 80.88 80 GLY A CA 1
ATOM 573 C C . GLY A 1 80 ? 1.045 -3.851 -12.799 1.00 80.88 80 GLY A C 1
ATOM 574 O O . GLY A 1 80 ? -0.022 -3.669 -13.383 1.00 80.88 80 GLY A O 1
ATOM 575 N N . SER A 1 81 ? 1.091 -4.091 -11.489 1.00 83.50 81 SER A N 1
ATOM 576 C CA . SER A 1 81 ? -0.082 -4.090 -10.608 1.00 83.50 81 SER A CA 1
ATOM 577 C C . SER A 1 81 ? 0.343 -3.897 -9.158 1.00 83.50 81 SER A C 1
ATOM 579 O O . SER A 1 81 ? 1.393 -4.390 -8.749 1.00 83.50 81 SER A O 1
ATOM 581 N N . VAL A 1 82 ? -0.491 -3.215 -8.375 1.00 85.69 82 VAL A N 1
ATOM 582 C CA . VAL A 1 82 ? -0.328 -3.109 -6.923 1.00 85.69 82 VAL A CA 1
ATOM 583 C C . VAL A 1 82 ? -1.483 -3.839 -6.263 1.00 85.69 82 VAL A C 1
ATOM 585 O O . VAL A 1 82 ? -2.643 -3.481 -6.446 1.00 85.69 82 VAL A O 1
ATOM 588 N N . GLY A 1 83 ? -1.149 -4.890 -5.532 1.00 86.44 83 GLY A N 1
ATOM 589 C CA . GLY A 1 83 ? -2.035 -5.577 -4.613 1.00 86.44 83 GLY A CA 1
ATOM 590 C C . GLY A 1 83 ? -1.576 -5.379 -3.175 1.00 86.44 83 GLY A C 1
ATOM 591 O O . GLY A 1 83 ? -0.698 -4.571 -2.866 1.00 86.44 83 GLY A O 1
ATOM 592 N N . TRP A 1 84 ? -2.180 -6.144 -2.281 1.00 87.94 84 TRP A N 1
ATOM 593 C CA . TRP A 1 84 ? -1.864 -6.127 -0.863 1.00 87.94 84 TRP A CA 1
ATOM 594 C C . TRP A 1 84 ? -2.283 -7.456 -0.235 1.00 87.94 84 TRP A C 1
ATOM 596 O O . TRP A 1 84 ? -3.194 -8.136 -0.717 1.00 87.94 84 TRP A O 1
ATOM 606 N N . THR A 1 85 ? -1.628 -7.802 0.866 1.00 84.94 85 THR A N 1
ATOM 607 C CA . THR A 1 85 ? -1.933 -8.994 1.662 1.00 84.94 85 THR A CA 1
ATOM 608 C C . THR A 1 85 ? -2.255 -8.567 3.084 1.00 84.94 85 THR A C 1
ATOM 610 O O . THR A 1 85 ? -1.535 -7.749 3.655 1.00 84.94 85 THR A O 1
ATOM 613 N N . ILE A 1 86 ? -3.318 -9.135 3.654 1.00 83.50 86 ILE A N 1
ATOM 614 C CA . ILE A 1 86 ? -3.743 -8.918 5.040 1.00 83.50 86 ILE A CA 1
ATOM 615 C C . ILE A 1 86 ? -3.524 -10.202 5.848 1.00 83.50 86 ILE A C 1
ATOM 617 O O . ILE A 1 86 ? -3.762 -11.295 5.331 1.00 83.50 86 ILE A O 1
ATOM 621 N N . GLN A 1 87 ? -3.084 -10.060 7.102 1.00 80.06 87 GLN A N 1
ATOM 622 C CA . GLN A 1 87 ? -2.889 -11.140 8.073 1.00 80.06 87 GLN A CA 1
ATOM 623 C C . GLN A 1 87 ? -3.760 -10.951 9.323 1.00 80.06 87 GLN A C 1
ATOM 625 O O . GLN A 1 87 ? -3.903 -9.796 9.792 1.00 80.06 87 GLN A O 1
#

Solvent-accessible surface area (backbone atoms only — not comparable to full-atom values): 4660 Å² total; per-residue (Å²): 134,86,74,68,77,68,57,45,67,63,75,49,28,55,62,51,51,44,64,39,89,93,39,56,33,28,25,34,20,40,37,31,28,68,32,95,54,73,41,36,34,25,15,36,29,35,10,69,87,36,76,63,38,64,23,53,81,45,77,31,48,53,72,31,70,53,72,18,48,36,66,41,60,91,84,30,87,26,49,70,45,44,38,60,50,77,101

pLDDT: mean 81.19, std 14.76, range [32.84, 92.31]

Radius of gyration: 12.82 Å; Cα contacts (8 Å, |Δi|>4): 247; chains: 1; bounding box: 30×28×33 Å